Protein AF-A0A2V9VBV6-F1 (afdb_monomer)

S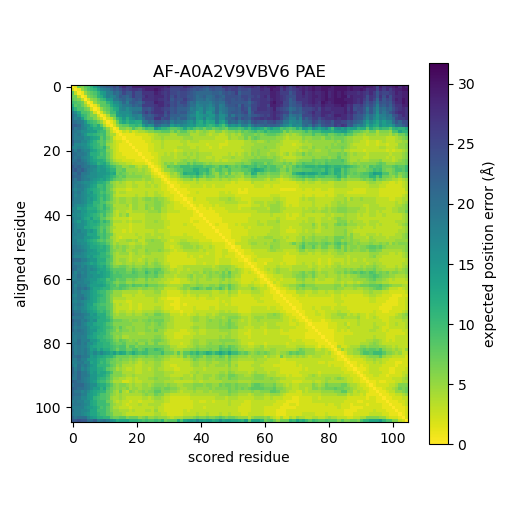econdary structure (DSSP, 8-state):
----------GGG-HHHHHHHHHHH-SS---EEESS--HHHHHHHHHHHTSPPEEHHHH---SSSEEEEEETTTHHHHHHHHTTSEEEEEEEEGGGTEEEEEEE-

Solvent-accessible surface area (backbone atoms only — not comparable to full-atom values): 6277 Å² total; per-residue (Å²): 136,86,80,81,75,74,76,78,74,59,78,88,71,58,28,60,66,56,43,54,51,50,60,72,72,46,94,60,98,56,56,41,31,37,40,92,59,58,67,68,50,51,53,35,35,20,61,74,65,73,44,82,59,37,37,42,92,79,72,35,76,73,93,62,60,27,37,36,41,26,36,59,86,42,61,70,59,50,48,69,73,55,58,92,42,41,77,42,79,75,50,72,41,74,95,75,44,28,30,36,33,36,38,40,116

pLDDT: mean 82.11, std 13.81, range [40.81, 94.0]

Structure (mmCIF, N/CA/C/O backbone):
data_AF-A0A2V9VBV6-F1
#
_entry.id   AF-A0A2V9VBV6-F1
#
loop_
_atom_site.group_PDB
_atom_site.id
_atom_site.type_symbol
_atom_site.label_atom_id
_atom_site.label_alt_id
_atom_site.label_comp_id
_atom_site.label_asym_id
_atom_site.label_entity_id
_atom_site.label_seq_id
_atom_site.pdbx_PDB_ins_code
_atom_site.Cartn_x
_atom_site.Cartn_y
_atom_site.Cartn_z
_atom_site.occupancy
_atom_site.B_iso_or_equiv
_atom_site.auth_seq_id
_atom_site.auth_comp_id
_atom_site.auth_asym_id
_atom_site.auth_atom_id
_atom_site.pdbx_PDB_model_num
ATOM 1 N N . MET A 1 1 ? 23.977 21.614 6.449 1.00 41.66 1 MET A N 1
ATOM 2 C CA . MET A 1 1 ? 23.120 21.936 5.287 1.00 41.66 1 MET A CA 1
ATOM 3 C C . MET A 1 1 ? 22.823 20.626 4.569 1.00 41.66 1 MET A C 1
ATOM 5 O O . MET A 1 1 ? 23.756 19.956 4.146 1.00 41.66 1 MET A O 1
ATOM 9 N N . ILE A 1 2 ? 21.571 20.175 4.581 1.00 43.38 2 ILE A N 1
ATOM 10 C CA . ILE A 1 2 ? 21.192 18.821 4.154 1.00 43.38 2 ILE A CA 1
ATOM 11 C C . ILE A 1 2 ? 21.127 18.795 2.622 1.00 43.38 2 ILE A C 1
ATOM 13 O O . ILE A 1 2 ? 20.272 19.450 2.032 1.00 43.38 2 ILE A O 1
ATOM 17 N N . ARG A 1 3 ? 22.029 18.048 1.970 1.00 42.25 3 ARG A N 1
ATOM 18 C CA . ARG A 1 3 ? 21.880 17.670 0.557 1.00 42.25 3 ARG A CA 1
ATOM 19 C C . ARG A 1 3 ? 20.830 16.565 0.500 1.00 42.25 3 ARG A C 1
ATOM 21 O O . ARG A 1 3 ? 21.1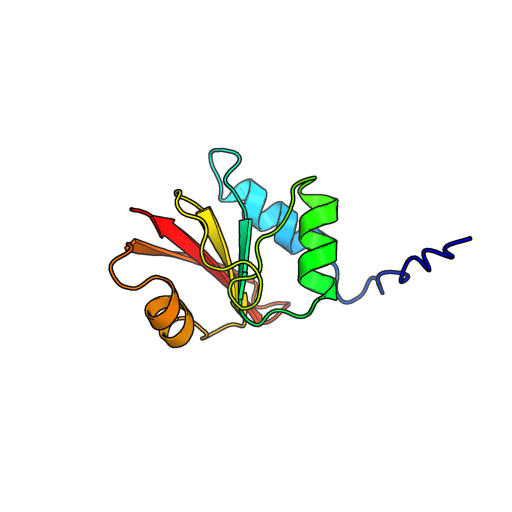52 15.400 0.707 1.00 42.25 3 ARG A O 1
ATOM 28 N N . ILE A 1 4 ? 19.576 16.934 0.249 1.00 49.16 4 ILE A N 1
ATOM 29 C CA . ILE A 1 4 ? 18.556 15.980 -0.191 1.00 49.16 4 ILE A CA 1
ATOM 30 C C . ILE A 1 4 ? 18.974 15.563 -1.604 1.00 49.16 4 ILE A C 1
ATOM 32 O O . ILE A 1 4 ? 18.670 16.237 -2.584 1.00 49.16 4 ILE A O 1
ATOM 36 N N . GLY A 1 5 ? 19.786 14.510 -1.701 1.00 40.81 5 GLY A N 1
ATOM 37 C CA . GLY A 1 5 ? 20.043 13.840 -2.965 1.00 40.81 5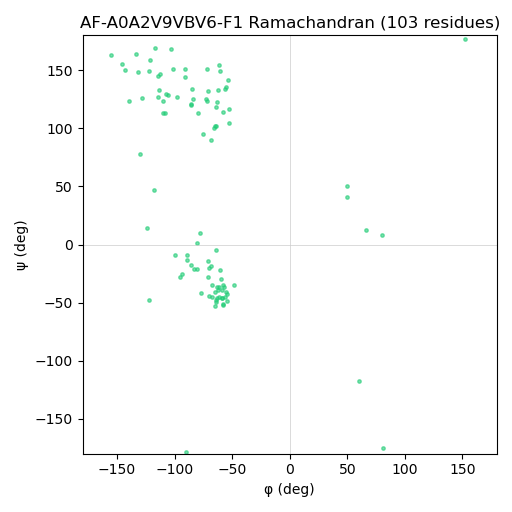 GLY A CA 1
ATOM 38 C C . GLY A 1 5 ? 18.734 13.213 -3.407 1.00 40.81 5 GLY A C 1
ATOM 39 O O . GLY A 1 5 ? 18.340 12.191 -2.860 1.00 40.81 5 GLY A O 1
ATOM 40 N N . SER A 1 6 ? 18.031 13.859 -4.333 1.00 49.75 6 SER A N 1
ATOM 41 C CA . SER A 1 6 ? 16.920 13.244 -5.047 1.00 49.75 6 SER A CA 1
ATOM 42 C C . SER A 1 6 ? 17.467 11.995 -5.740 1.00 49.75 6 SER A C 1
ATOM 44 O O . SER A 1 6 ? 18.314 12.145 -6.625 1.00 49.75 6 SER A O 1
ATOM 46 N N . PRO A 1 7 ? 17.056 10.772 -5.361 1.00 54.22 7 PRO A N 1
ATOM 47 C CA . PRO A 1 7 ? 17.342 9.638 -6.211 1.00 54.22 7 PRO A CA 1
ATOM 48 C C . PRO A 1 7 ? 16.574 9.893 -7.506 1.00 54.22 7 PRO A C 1
ATOM 50 O O . PRO A 1 7 ? 15.355 10.072 -7.501 1.00 54.22 7 PRO A O 1
ATOM 53 N N . VAL A 1 8 ? 17.318 10.012 -8.603 1.00 47.84 8 VAL A N 1
ATOM 54 C CA . VAL A 1 8 ? 16.779 9.890 -9.954 1.00 47.84 8 VAL A CA 1
ATOM 55 C C . VAL A 1 8 ? 16.032 8.563 -9.960 1.00 47.84 8 VAL A C 1
ATOM 57 O O . VAL A 1 8 ? 16.651 7.508 -9.889 1.00 47.84 8 VAL A O 1
ATOM 60 N N . ILE A 1 9 ? 14.701 8.633 -9.915 1.00 52.06 9 ILE A N 1
ATOM 61 C CA . ILE A 1 9 ? 13.833 7.465 -10.020 1.00 52.06 9 ILE A CA 1
ATOM 62 C C . ILE A 1 9 ? 14.067 6.931 -11.425 1.00 52.06 9 ILE A C 1
ATOM 64 O O . ILE A 1 9 ? 13.615 7.518 -12.412 1.00 52.06 9 ILE A O 1
ATOM 68 N N . ASP A 1 10 ? 14.863 5.871 -11.486 1.00 45.91 10 ASP A N 1
ATOM 69 C CA . ASP A 1 10 ? 15.154 5.121 -12.689 1.00 45.91 10 ASP A CA 1
ATOM 70 C C . ASP A 1 10 ? 13.811 4.733 -13.320 1.00 45.91 10 ASP A C 1
ATOM 72 O O . ASP A 1 10 ? 12.959 4.086 -12.701 1.00 45.91 10 ASP A O 1
ATOM 76 N N . GLN A 1 11 ? 13.560 5.242 -14.526 1.00 46.44 11 GLN A N 1
ATOM 77 C CA . GLN A 1 11 ? 12.238 5.251 -15.165 1.00 46.44 11 GLN A CA 1
ATOM 78 C C . GLN A 1 11 ? 11.701 3.837 -15.461 1.00 46.44 11 GLN A C 1
ATOM 80 O O . GLN A 1 11 ? 10.538 3.681 -15.840 1.00 46.44 11 GLN A O 1
ATOM 85 N N . THR A 1 12 ? 12.511 2.811 -15.211 1.00 50.53 12 THR A N 1
ATOM 86 C CA . THR A 1 12 ? 12.229 1.392 -15.412 1.00 50.53 12 THR A CA 1
ATOM 87 C C . THR A 1 12 ? 11.394 0.763 -14.276 1.00 50.53 12 THR A C 1
ATOM 89 O O . THR A 1 12 ? 10.686 -0.211 -14.517 1.00 50.53 12 THR A O 1
ATOM 92 N N . LEU A 1 13 ? 11.368 1.357 -13.070 1.00 54.88 13 LEU A N 1
ATOM 93 C CA . LEU A 1 13 ? 10.555 0.925 -11.907 1.00 54.88 13 LEU A CA 1
ATOM 94 C C . LEU A 1 13 ? 9.537 2.002 -11.488 1.00 54.88 13 LEU A C 1
ATOM 96 O O . LEU A 1 13 ? 9.404 2.386 -10.326 1.00 54.88 13 LEU A O 1
ATOM 100 N N . SER A 1 14 ? 8.821 2.560 -12.461 1.00 67.75 14 SER A N 1
ATOM 101 C CA . SER A 1 14 ? 7.905 3.675 -12.216 1.00 67.75 14 SER A CA 1
ATOM 102 C C . SER A 1 14 ? 6.746 3.294 -11.273 1.00 67.75 14 SER A C 1
ATOM 104 O O . SER A 1 14 ? 5.916 2.441 -11.589 1.00 67.75 14 SER A O 1
ATOM 106 N N . ALA A 1 15 ? 6.603 4.022 -10.160 1.00 77.38 15 ALA A N 1
ATOM 107 C CA . ALA A 1 15 ? 5.434 3.969 -9.266 1.00 77.38 15 ALA A CA 1
ATOM 108 C C . ALA A 1 15 ? 4.170 4.605 -9.867 1.00 77.38 15 ALA A C 1
ATOM 110 O O . ALA A 1 15 ? 3.057 4.400 -9.386 1.00 77.38 15 ALA A O 1
ATOM 111 N N . ARG A 1 16 ? 4.329 5.374 -10.946 1.00 81.38 16 ARG A N 1
ATOM 112 C CA . ARG A 1 16 ? 3.253 6.094 -11.632 1.00 81.38 16 ARG A CA 1
ATOM 113 C C . ARG A 1 16 ? 2.117 5.191 -12.141 1.00 81.38 16 ARG A C 1
ATOM 115 O O . ARG A 1 16 ? 0.964 5.503 -11.841 1.00 81.38 16 ARG A O 1
ATOM 122 N N . PRO A 1 17 ? 2.369 4.108 -12.910 1.00 83.81 17 PRO A N 1
ATOM 123 C CA . PRO A 1 17 ? 1.307 3.197 -13.340 1.00 83.81 17 PRO A CA 1
ATOM 124 C C . PRO A 1 17 ? 0.598 2.521 -12.160 1.00 83.81 17 PRO A C 1
ATOM 126 O O . PRO A 1 17 ? -0.623 2.389 -12.195 1.00 83.81 17 PRO A O 1
ATOM 129 N N . VAL A 1 18 ? 1.334 2.181 -11.097 1.00 84.94 18 VAL A N 1
ATOM 130 C CA . VAL A 1 18 ? 0.787 1.599 -9.861 1.00 84.94 18 VAL A CA 1
ATOM 131 C C . VAL A 1 18 ? -0.154 2.593 -9.175 1.00 84.94 18 VAL A C 1
ATOM 133 O O . VAL A 1 18 ? -1.304 2.266 -8.889 1.00 84.94 18 VAL A O 1
ATOM 136 N N . ALA A 1 19 ? 0.288 3.842 -9.001 1.00 85.38 19 ALA A N 1
ATOM 137 C CA . ALA A 1 19 ? -0.520 4.911 -8.424 1.00 85.38 19 ALA A CA 1
ATOM 138 C C . ALA A 1 19 ? -1.801 5.158 -9.233 1.00 85.38 19 ALA A C 1
ATOM 140 O O . ALA A 1 19 ? -2.879 5.198 -8.653 1.00 85.38 19 ALA A O 1
ATOM 141 N N . ARG A 1 20 ? -1.710 5.239 -10.571 1.00 85.75 20 ARG A N 1
ATOM 142 C CA . ARG A 1 20 ? -2.886 5.396 -11.447 1.00 85.75 20 ARG A CA 1
ATOM 143 C C . ARG A 1 20 ? -3.856 4.223 -11.349 1.00 85.75 20 ARG A C 1
ATOM 145 O O . ARG A 1 20 ? -5.067 4.438 -11.392 1.00 85.75 20 ARG A O 1
ATOM 152 N N . ARG A 1 21 ? -3.343 2.994 -11.253 1.00 85.69 21 ARG A N 1
ATOM 153 C CA . ARG A 1 21 ? -4.167 1.789 -11.119 1.00 85.69 21 ARG A CA 1
ATOM 154 C C . ARG A 1 21 ? -4.937 1.813 -9.804 1.00 85.69 21 ARG A C 1
ATOM 156 O O . ARG A 1 21 ? -6.153 1.667 -9.835 1.00 85.69 21 ARG A O 1
ATOM 163 N N . LEU A 1 22 ? -4.253 2.116 -8.702 1.00 84.50 22 LEU A N 1
ATOM 164 C CA . LEU A 1 22 ? -4.875 2.307 -7.393 1.00 84.50 22 LEU A CA 1
ATOM 165 C C . LEU A 1 22 ? -5.927 3.433 -7.428 1.00 84.50 22 LEU A C 1
ATOM 167 O O . LEU A 1 22 ? -7.051 3.203 -6.999 1.00 84.50 22 LEU A O 1
ATOM 171 N N . SER A 1 23 ? -5.623 4.593 -8.033 1.00 83.88 23 SER A N 1
ATOM 172 C CA . SER A 1 23 ? -6.582 5.707 -8.187 1.00 83.88 23 SER A CA 1
ATOM 173 C C . SER A 1 23 ? -7.833 5.335 -8.974 1.00 83.88 23 SER A C 1
ATOM 175 O O . SER A 1 23 ? -8.877 5.939 -8.781 1.00 83.88 23 SER A O 1
ATOM 177 N N . SER A 1 24 ? -7.717 4.383 -9.899 1.00 82.94 24 SER A N 1
ATOM 178 C CA . SER A 1 24 ? -8.845 3.928 -10.716 1.00 82.94 24 SER A CA 1
ATOM 179 C C . SER A 1 24 ? -9.702 2.887 -9.987 1.00 82.94 24 SER A C 1
ATOM 181 O O . SER A 1 24 ? -10.841 2.656 -10.377 1.00 82.94 24 SER A O 1
ATOM 183 N N . MET A 1 25 ? -9.142 2.226 -8.968 1.00 78.31 25 MET A N 1
ATOM 184 C CA . MET A 1 25 ? -9.805 1.197 -8.158 1.00 78.31 25 MET A CA 1
ATOM 185 C C . MET A 1 25 ? -10.441 1.775 -6.890 1.00 78.31 25 MET A C 1
ATOM 187 O O . MET A 1 25 ? -11.386 1.198 -6.356 1.00 78.31 25 MET A O 1
ATOM 191 N N . GLU A 1 26 ? -9.933 2.900 -6.390 1.00 75.50 26 GLU A N 1
ATOM 192 C CA . GLU A 1 26 ? -10.504 3.580 -5.234 1.00 75.50 26 GLU A CA 1
ATOM 193 C C . GLU A 1 26 ? -11.647 4.517 -5.646 1.00 75.50 26 GLU A C 1
ATOM 195 O O . GLU A 1 26 ? -11.529 5.311 -6.574 1.00 75.50 26 GLU A O 1
ATOM 200 N N . MET A 1 27 ? -12.769 4.458 -4.928 1.00 70.56 27 MET A N 1
ATOM 201 C CA . MET A 1 27 ? -13.875 5.408 -5.124 1.00 70.56 27 MET A CA 1
ATOM 202 C C . MET A 1 27 ? -13.691 6.693 -4.305 1.00 70.56 27 MET A C 1
ATOM 204 O O . MET A 1 27 ? -14.366 7.691 -4.545 1.00 70.56 27 MET A O 1
ATOM 208 N N . LYS A 1 28 ? -12.815 6.655 -3.294 1.00 77.75 28 LYS A N 1
ATOM 209 C CA . LYS A 1 28 ? -12.522 7.756 -2.372 1.00 77.75 28 LYS A CA 1
ATOM 210 C C . LYS A 1 28 ? -11.030 7.752 -2.032 1.00 77.75 28 LYS A C 1
ATOM 212 O O . LYS A 1 28 ? -10.455 6.663 -1.979 1.00 77.75 28 LYS A O 1
ATOM 217 N N . PRO A 1 29 ? -10.434 8.924 -1.745 1.00 77.50 29 PRO A N 1
ATOM 218 C CA . PRO A 1 29 ? -9.060 9.006 -1.267 1.00 77.50 29 PRO A CA 1
ATOM 219 C C . PRO A 1 29 ? -8.961 8.314 0.095 1.00 77.50 29 PRO A C 1
ATOM 221 O O . PRO A 1 29 ? -9.402 8.847 1.114 1.00 77.50 29 PRO A O 1
ATOM 224 N N . LEU A 1 30 ? -8.430 7.094 0.089 1.00 85.44 30 LEU A N 1
ATOM 225 C CA . LEU A 1 30 ? -8.153 6.316 1.290 1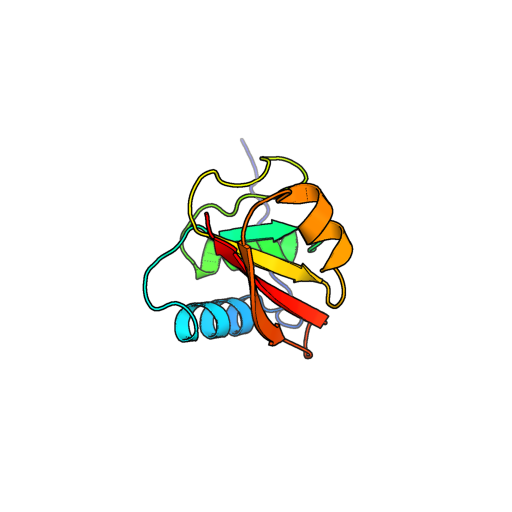.00 85.44 30 LEU A CA 1
ATOM 226 C C . LEU A 1 30 ? -6.658 6.391 1.624 1.00 85.44 30 LEU A C 1
ATOM 228 O O . LEU A 1 30 ? -5.829 6.479 0.707 1.00 85.44 30 LEU A O 1
ATOM 232 N N . PRO A 1 31 ? -6.299 6.288 2.917 1.00 89.50 31 PRO A N 1
ATOM 233 C CA . PRO A 1 31 ? -4.915 6.096 3.315 1.00 89.50 31 PRO A CA 1
ATOM 234 C C . PRO A 1 31 ? -4.323 4.891 2.584 1.00 89.50 31 PRO A C 1
ATOM 236 O O . PRO A 1 31 ? -4.997 3.874 2.389 1.00 89.50 31 PRO A O 1
ATOM 239 N N . LEU A 1 32 ? -3.061 5.001 2.182 1.00 90.75 32 LEU A N 1
ATOM 240 C CA . LEU A 1 32 ? -2.338 3.929 1.513 1.00 90.75 32 LEU A CA 1
ATOM 241 C C . LEU A 1 32 ? -1.209 3.445 2.419 1.00 90.75 32 LEU A C 1
ATOM 243 O O . LEU A 1 32 ? -0.447 4.233 2.981 1.00 90.75 32 LEU A O 1
ATOM 247 N N . ALA A 1 33 ? -1.115 2.133 2.552 1.00 93.06 33 ALA A N 1
ATOM 248 C CA . ALA A 1 33 ? -0.089 1.454 3.305 1.00 93.06 33 ALA A CA 1
ATOM 249 C C . ALA A 1 33 ? 0.692 0.492 2.413 1.00 93.06 33 ALA A C 1
ATOM 251 O O . ALA A 1 33 ? 0.219 0.058 1.360 1.00 93.06 33 ALA A O 1
ATOM 252 N N . VAL A 1 34 ? 1.898 0.153 2.852 1.00 93.38 34 VAL A N 1
ATOM 253 C CA . VAL A 1 34 ? 2.770 -0.795 2.166 1.00 93.38 34 VAL A CA 1
ATOM 254 C C . VAL A 1 34 ? 3.334 -1.832 3.127 1.00 93.38 34 VAL A C 1
ATOM 256 O O . VAL A 1 34 ? 3.589 -1.546 4.300 1.00 93.38 34 VAL A O 1
ATOM 259 N N . LEU A 1 35 ? 3.568 -3.034 2.608 1.00 93.12 35 LEU A N 1
ATOM 260 C CA . LEU A 1 35 ? 4.192 -4.134 3.338 1.00 93.12 35 LEU A CA 1
ATOM 261 C C . LEU A 1 35 ? 5.162 -4.866 2.413 1.00 93.12 35 LEU A C 1
ATOM 263 O O . LEU A 1 35 ? 4.751 -5.323 1.352 1.00 93.12 35 LEU A O 1
ATOM 267 N N . GLY A 1 36 ? 6.436 -4.984 2.798 1.00 88.56 36 GLY A N 1
ATOM 268 C CA . GLY A 1 36 ? 7.411 -5.785 2.047 1.00 88.56 36 GLY A CA 1
ATOM 269 C C . GLY A 1 36 ? 7.762 -5.253 0.651 1.00 88.56 36 GLY A C 1
ATOM 270 O O . GLY A 1 36 ? 8.368 -5.971 -0.137 1.00 88.56 36 GLY A O 1
ATOM 271 N N . VAL A 1 37 ? 7.388 -4.010 0.323 1.00 88.25 37 VAL A N 1
ATOM 272 C CA . VAL A 1 37 ? 7.771 -3.350 -0.938 1.00 88.25 37 VAL A CA 1
ATOM 273 C C . VAL A 1 37 ? 9.077 -2.559 -0.763 1.00 88.25 37 VAL A C 1
ATOM 275 O O . VAL A 1 37 ? 9.349 -2.048 0.340 1.00 88.25 37 VAL A O 1
ATOM 278 N N . PRO A 1 38 ? 9.882 -2.395 -1.832 1.00 87.25 38 PRO A N 1
ATOM 279 C CA . PRO A 1 38 ? 11.094 -1.583 -1.778 1.00 87.25 38 PRO A CA 1
ATOM 280 C C . PRO A 1 38 ? 10.773 -0.127 -1.423 1.00 87.25 38 PRO A C 1
ATOM 282 O O . PRO A 1 38 ? 9.709 0.399 -1.756 1.00 87.25 38 PRO A O 1
ATOM 285 N N . ARG A 1 39 ? 11.710 0.549 -0.746 1.00 83.38 39 ARG A N 1
ATOM 286 C CA . ARG A 1 39 ? 11.543 1.957 -0.343 1.00 83.38 39 ARG A CA 1
ATOM 287 C C . ARG A 1 39 ? 11.284 2.877 -1.533 1.00 83.38 39 ARG A C 1
ATOM 289 O O . ARG A 1 39 ? 10.500 3.806 -1.420 1.00 83.38 39 ARG A O 1
ATOM 296 N N . GLU A 1 40 ? 11.888 2.592 -2.681 1.00 83.44 40 GLU A N 1
ATOM 297 C CA . GLU A 1 40 ? 11.664 3.343 -3.921 1.00 83.44 40 GLU A CA 1
ATOM 298 C C . GLU A 1 40 ? 10.190 3.321 -4.351 1.00 83.44 40 GLU A C 1
ATOM 300 O O . GLU A 1 40 ? 9.646 4.353 -4.743 1.00 83.44 40 GLU A O 1
ATOM 305 N N . MET A 1 41 ? 9.514 2.176 -4.194 1.00 85.38 41 MET A N 1
ATOM 306 C CA . MET A 1 41 ? 8.083 2.053 -4.474 1.00 85.38 41 MET A CA 1
ATOM 307 C C . MET A 1 41 ? 7.249 2.859 -3.480 1.00 85.38 41 MET A C 1
ATOM 309 O O . MET A 1 41 ? 6.344 3.580 -3.890 1.00 85.38 41 MET A O 1
ATOM 313 N N . GLU A 1 42 ? 7.564 2.775 -2.188 1.00 87.00 42 GLU A N 1
ATOM 314 C CA . GLU A 1 42 ? 6.892 3.561 -1.149 1.00 87.00 42 GLU A CA 1
ATOM 315 C C . GLU A 1 42 ? 7.009 5.067 -1.410 1.00 87.00 42 GLU A C 1
ATOM 317 O O . GLU A 1 42 ? 5.995 5.763 -1.444 1.00 87.00 42 GLU A O 1
ATOM 322 N N . PHE A 1 43 ? 8.225 5.565 -1.652 1.00 84.81 43 PHE A N 1
ATOM 323 C CA . PHE A 1 43 ? 8.463 6.979 -1.933 1.00 84.81 43 PHE A CA 1
ATOM 324 C C . PHE A 1 43 ? 7.801 7.421 -3.237 1.00 84.81 43 PHE A C 1
ATOM 326 O O . PHE A 1 43 ? 7.197 8.492 -3.286 1.00 84.81 43 PHE A O 1
ATOM 333 N N . GLY A 1 44 ? 7.860 6.591 -4.280 1.00 86.12 44 GLY A N 1
ATOM 334 C CA . GLY A 1 44 ? 7.180 6.866 -5.538 1.00 86.12 44 GLY A CA 1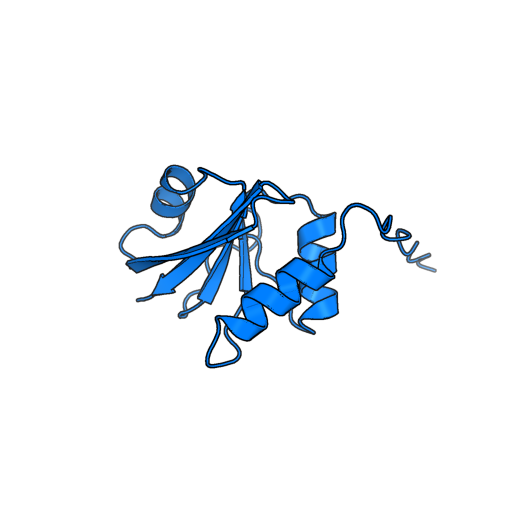
ATOM 335 C C . GLY A 1 44 ? 5.664 6.959 -5.357 1.00 86.12 44 GLY A C 1
ATOM 336 O O . GLY A 1 44 ? 5.042 7.899 -5.849 1.00 86.12 44 GLY A O 1
ATOM 337 N N . LEU A 1 45 ? 5.059 6.033 -4.608 1.00 86.94 45 LEU A N 1
ATOM 338 C CA . LEU A 1 45 ? 3.632 6.079 -4.286 1.00 86.94 45 LEU A CA 1
ATOM 339 C C . LEU A 1 45 ? 3.291 7.323 -3.461 1.00 86.94 45 LEU A C 1
ATOM 341 O O . LEU A 1 45 ? 2.350 8.024 -3.820 1.00 86.94 45 LEU A O 1
ATOM 345 N N . ALA A 1 46 ? 4.070 7.646 -2.427 1.00 87.31 46 ALA A N 1
ATOM 346 C CA . ALA A 1 46 ? 3.863 8.846 -1.616 1.00 87.31 46 ALA A CA 1
ATOM 347 C C . ALA A 1 46 ? 3.858 10.121 -2.472 1.00 87.31 46 ALA A C 1
ATOM 349 O O . ALA A 1 46 ? 2.961 10.958 -2.356 1.00 87.31 46 ALA A O 1
ATOM 350 N N . PHE A 1 47 ? 4.821 10.219 -3.393 1.00 85.00 47 PHE A N 1
ATOM 351 C CA . PHE A 1 47 ? 4.961 11.339 -4.316 1.00 85.00 47 PHE A CA 1
ATOM 352 C C . PHE A 1 47 ? 3.782 11.444 -5.293 1.00 85.00 47 PHE A C 1
ATOM 354 O O . PHE A 1 47 ? 3.147 12.491 -5.382 1.00 85.00 47 PHE A O 1
ATOM 361 N N . TYR A 1 48 ? 3.436 10.363 -6.004 1.00 84.25 48 TYR A N 1
ATOM 362 C CA . TYR A 1 48 ? 2.357 10.401 -7.002 1.00 84.25 48 TYR A CA 1
ATOM 363 C C . TYR A 1 48 ? 0.962 10.519 -6.391 1.00 84.25 48 TYR A C 1
ATOM 365 O O . TYR A 1 48 ? 0.050 11.026 -7.043 1.00 84.25 48 TYR A O 1
ATOM 373 N N . ARG A 1 49 ? 0.774 10.029 -5.164 1.00 83.06 49 ARG A N 1
ATOM 374 C CA . ARG A 1 49 ? -0.509 10.091 -4.457 1.00 83.06 49 ARG A CA 1
ATOM 375 C C . ARG A 1 49 ? -0.659 11.371 -3.639 1.00 83.06 49 ARG A C 1
ATOM 377 O O . ARG A 1 49 ? -1.750 11.613 -3.136 1.00 83.06 49 ARG A O 1
ATOM 384 N N . ASN A 1 50 ? 0.413 12.156 -3.508 1.00 85.06 50 ASN A N 1
ATOM 385 C CA . ASN A 1 50 ? 0.476 13.351 -2.675 1.00 85.06 50 ASN A CA 1
ATOM 386 C C . ASN A 1 50 ? -0.030 13.094 -1.238 1.00 85.06 50 ASN A C 1
ATOM 388 O O . ASN A 1 50 ? -0.770 13.895 -0.672 1.00 85.06 50 ASN A O 1
ATOM 392 N N . GLN A 1 51 ? 0.330 11.939 -0.670 1.00 84.62 51 GLN A N 1
ATOM 393 C CA . GLN A 1 51 ? -0.032 11.546 0.694 1.00 84.62 51 GLN A CA 1
ATOM 394 C C . GLN A 1 51 ? 1.086 10.735 1.343 1.00 84.62 51 GLN A C 1
ATOM 396 O O . GLN A 1 51 ? 1.868 10.069 0.664 1.00 84.62 51 GLN A O 1
ATOM 401 N N . THR A 1 52 ? 1.133 10.748 2.671 1.00 85.75 52 THR A N 1
ATOM 402 C CA . THR A 1 52 ? 2.059 9.909 3.433 1.00 85.75 52 THR A CA 1
ATOM 403 C C . THR A 1 52 ? 1.635 8.446 3.348 1.00 85.75 52 THR A C 1
ATOM 405 O O . THR A 1 52 ? 0.470 8.119 3.568 1.00 85.75 52 THR A O 1
ATOM 408 N N . ILE A 1 53 ? 2.590 7.566 3.059 1.00 89.31 53 ILE A N 1
ATOM 409 C CA . ILE A 1 53 ? 2.369 6.121 2.987 1.00 89.31 53 ILE A CA 1
ATOM 410 C C . ILE A 1 53 ? 2.802 5.480 4.299 1.00 89.31 53 ILE A C 1
ATOM 412 O O . ILE A 1 53 ? 3.927 5.684 4.750 1.00 89.31 53 ILE A O 1
ATOM 416 N N . SER A 1 54 ? 1.921 4.696 4.917 1.00 90.44 54 SER A N 1
ATOM 417 C CA . SER A 1 54 ? 2.256 3.965 6.142 1.00 90.44 54 SER A CA 1
ATOM 418 C C . SER A 1 54 ? 2.914 2.629 5.811 1.00 90.44 54 SER A C 1
ATOM 420 O O . SER A 1 54 ? 2.301 1.768 5.185 1.00 90.44 54 SER A O 1
ATOM 422 N N . ARG A 1 55 ? 4.145 2.404 6.268 1.00 91.31 55 ARG A N 1
ATOM 423 C CA . ARG A 1 55 ? 4.775 1.081 6.181 1.00 91.31 55 ARG A CA 1
ATOM 424 C C . ARG A 1 55 ? 4.373 0.240 7.385 1.00 91.31 55 ARG A C 1
ATOM 426 O O . ARG A 1 55 ? 4.708 0.605 8.507 1.00 91.31 55 ARG A O 1
ATOM 433 N N . TYR A 1 56 ? 3.744 -0.910 7.164 1.00 91.00 56 TYR A N 1
ATOM 434 C CA . TYR A 1 56 ? 3.322 -1.809 8.248 1.00 91.00 56 TYR A CA 1
ATOM 435 C C . TYR A 1 56 ? 4.469 -2.210 9.178 1.00 91.00 56 TYR A C 1
ATOM 437 O O . TYR A 1 56 ? 4.311 -2.222 10.393 1.00 91.00 56 TYR A O 1
ATOM 445 N N . GLU A 1 57 ? 5.638 -2.481 8.605 1.00 87.75 57 GLU A N 1
ATOM 446 C CA . GLU A 1 57 ? 6.832 -2.921 9.335 1.00 87.75 57 GLU A CA 1
ATOM 447 C C . GLU A 1 57 ? 7.433 -1.829 10.235 1.00 87.75 57 GLU A C 1
ATOM 449 O O . GLU A 1 57 ? 8.213 -2.142 11.127 1.00 87.75 57 GLU A O 1
ATOM 454 N N . MET A 1 58 ? 7.103 -0.553 9.999 1.00 85.81 58 MET A N 1
ATOM 455 C CA . MET A 1 58 ? 7.747 0.586 10.666 1.00 85.81 58 MET A CA 1
ATOM 456 C C . MET A 1 58 ? 6.754 1.477 11.418 1.00 85.81 58 MET A C 1
ATOM 458 O O . MET A 1 58 ? 6.981 1.818 12.573 1.00 85.81 58 MET A O 1
ATOM 462 N N . SER A 1 59 ? 5.651 1.852 10.774 1.00 84.50 59 SER A N 1
ATOM 463 C CA . SER A 1 59 ? 4.596 2.713 11.325 1.00 84.50 59 SER A CA 1
ATOM 464 C C . SER A 1 59 ? 3.382 1.930 11.831 1.00 84.50 59 SER A C 1
ATOM 466 O O . SER A 1 59 ? 2.504 2.514 12.462 1.00 84.50 59 SER A O 1
ATOM 468 N N . GLY A 1 60 ? 3.315 0.624 11.555 1.00 85.75 60 GLY A N 1
ATOM 469 C CA . GLY A 1 60 ? 2.176 -0.221 11.901 1.00 85.75 60 GLY A CA 1
ATOM 470 C C . GLY A 1 60 ? 1.001 -0.114 10.924 1.00 85.75 60 GLY A C 1
ATOM 471 O O . GLY A 1 60 ? 1.072 0.527 9.872 1.00 85.75 60 GLY A O 1
ATOM 472 N N . VAL A 1 61 ? -0.089 -0.798 11.276 1.00 88.44 61 VAL A N 1
ATOM 473 C CA . VAL A 1 61 ? -1.319 -0.879 10.476 1.00 88.44 61 VAL A CA 1
ATOM 474 C C . VAL A 1 61 ? -2.211 0.339 10.761 1.00 88.44 61 VAL A C 1
ATOM 476 O O . VAL A 1 61 ? -2.573 0.555 11.922 1.00 88.44 61 VAL A O 1
ATOM 479 N N . PRO A 1 62 ? -2.626 1.122 9.745 1.00 88.56 62 PRO A N 1
ATOM 480 C CA . PRO A 1 62 ? -3.565 2.226 9.928 1.00 88.56 62 PRO A CA 1
ATOM 481 C C . PRO A 1 62 ? -4.872 1.774 10.585 1.00 88.56 62 PRO A C 1
ATOM 483 O O . PRO A 1 62 ? -5.464 0.774 10.185 1.00 88.56 62 PRO A O 1
ATOM 486 N N . GLN A 1 63 ? -5.377 2.533 11.562 1.00 84.81 63 GLN A N 1
ATOM 487 C CA . GLN A 1 63 ? -6.593 2.159 12.296 1.00 84.81 63 GLN A CA 1
ATOM 488 C C . GLN A 1 63 ? -7.888 2.245 11.461 1.00 84.81 63 GLN A C 1
ATOM 490 O O . GLN A 1 63 ? -8.875 1.604 11.820 1.00 84.81 63 GLN A O 1
ATOM 495 N N . GLY A 1 64 ? -7.904 2.996 10.360 1.00 87.12 64 GLY A N 1
ATOM 496 C CA . GLY A 1 64 ? -9.064 3.117 9.469 1.00 87.12 64 GLY A CA 1
ATOM 497 C C . GLY A 1 64 ? -9.093 2.087 8.339 1.00 87.12 64 GLY A C 1
ATOM 498 O O . GLY A 1 64 ? -8.192 1.252 8.216 1.00 87.12 64 GLY A O 1
ATOM 499 N N . GLU A 1 65 ? -10.124 2.188 7.498 1.00 91.06 65 GLU A N 1
ATOM 500 C CA . GLU A 1 65 ? -10.149 1.547 6.181 1.00 91.06 65 GLU A CA 1
ATOM 501 C C . GLU A 1 65 ? -9.015 2.117 5.330 1.00 91.06 65 GLU A C 1
ATOM 503 O O . GLU A 1 65 ? -8.812 3.333 5.291 1.00 91.06 65 GLU A O 1
ATOM 508 N N . HIS A 1 66 ? -8.249 1.254 4.676 1.00 91.94 66 HIS A N 1
ATOM 509 C CA . HIS A 1 66 ? -7.101 1.694 3.895 1.00 91.94 66 HIS A CA 1
ATOM 510 C C . HIS A 1 66 ? -6.751 0.696 2.800 1.00 91.94 66 HIS A C 1
ATOM 512 O O . HIS A 1 66 ? -7.165 -0.465 2.807 1.00 91.94 66 HIS A O 1
ATOM 518 N N . LEU A 1 67 ? -5.969 1.177 1.846 1.00 91.94 67 LEU A N 1
ATOM 519 C CA . LEU A 1 67 ? -5.398 0.369 0.786 1.00 91.94 67 LEU A CA 1
ATOM 520 C C . LEU A 1 67 ? -4.034 -0.147 1.228 1.00 91.94 67 LEU A C 1
ATOM 522 O O . LEU A 1 67 ? -3.287 0.559 1.900 1.00 91.94 67 LEU A O 1
ATOM 526 N N . LEU A 1 68 ? -3.700 -1.364 0.832 1.00 92.88 68 LEU A N 1
ATOM 527 C CA . LEU A 1 68 ? -2.436 -2.010 1.134 1.00 92.88 68 LEU A CA 1
ATOM 528 C C . LEU A 1 68 ? -1.808 -2.528 -0.157 1.00 92.88 68 LEU A C 1
ATOM 530 O O . LEU A 1 68 ? -2.434 -3.284 -0.896 1.00 92.88 68 LEU A O 1
ATOM 534 N N . VAL A 1 69 ? -0.563 -2.129 -0.407 1.00 92.69 69 VAL A N 1
ATOM 535 C CA . VAL A 1 69 ? 0.256 -2.647 -1.508 1.00 92.69 69 VAL A CA 1
ATOM 536 C C . VAL A 1 69 ? 1.302 -3.588 -0.944 1.00 92.69 69 VAL A C 1
ATOM 538 O O . VAL A 1 69 ? 2.049 -3.222 -0.031 1.00 92.69 69 VAL A O 1
ATOM 541 N N . THR A 1 70 ? 1.380 -4.785 -1.505 1.00 94.00 70 THR A N 1
ATOM 542 C CA . THR A 1 70 ? 2.362 -5.793 -1.104 1.00 94.00 70 THR A CA 1
ATOM 543 C C . THR A 1 70 ? 3.025 -6.407 -2.326 1.00 94.00 70 THR A C 1
ATOM 545 O O . THR A 1 70 ? 2.487 -6.286 -3.426 1.00 94.00 70 THR A O 1
ATOM 548 N N . PRO A 1 71 ? 4.163 -7.101 -2.179 1.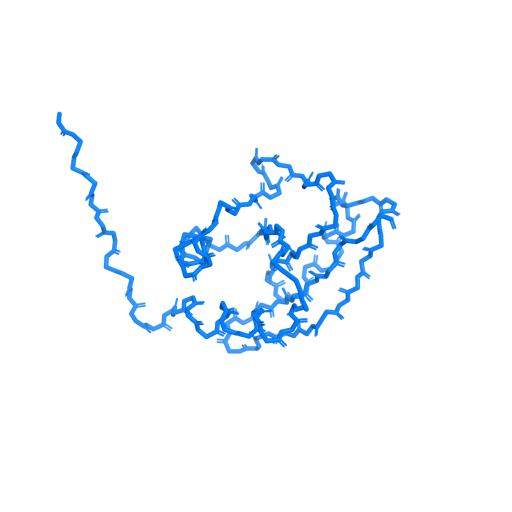00 92.56 71 PRO A N 1
ATOM 549 C CA . PRO A 1 71 ? 4.604 -8.021 -3.214 1.00 92.56 71 PRO A CA 1
ATOM 550 C C . PRO A 1 71 ? 3.567 -9.134 -3.418 1.00 92.56 71 PRO A C 1
ATOM 552 O O . PRO A 1 71 ? 2.788 -9.459 -2.511 1.00 92.56 71 PRO A O 1
ATOM 555 N N . ALA A 1 72 ? 3.564 -9.696 -4.622 1.00 89.88 72 ALA A N 1
ATOM 556 C CA . ALA A 1 72 ? 2.672 -10.770 -5.018 1.00 89.88 72 ALA A CA 1
ATOM 557 C C . ALA A 1 72 ? 2.814 -11.971 -4.072 1.00 89.88 72 ALA A C 1
ATOM 559 O O . ALA A 1 72 ? 3.925 -12.378 -3.726 1.00 89.88 72 ALA A O 1
ATOM 560 N N . GLY A 1 73 ? 1.686 -12.525 -3.628 1.00 88.88 73 GLY A N 1
ATOM 561 C CA . GLY A 1 73 ? 1.670 -13.688 -2.734 1.00 88.88 73 GLY A CA 1
ATOM 562 C C . GLY A 1 73 ? 1.915 -13.376 -1.252 1.00 88.88 73 GLY A C 1
ATOM 563 O O . GLY A 1 73 ? 2.009 -14.294 -0.443 1.00 88.88 73 GLY A O 1
ATOM 564 N N . ALA A 1 74 ? 1.956 -12.104 -0.842 1.00 89.12 74 ALA A N 1
ATOM 565 C CA . ALA A 1 74 ? 2.138 -11.729 0.566 1.00 89.12 74 ALA A CA 1
ATOM 566 C C . ALA A 1 74 ? 0.866 -11.855 1.433 1.00 89.12 74 ALA A C 1
ATOM 568 O O . ALA A 1 74 ? 0.860 -11.401 2.579 1.00 89.12 74 ALA A O 1
ATOM 569 N N . ARG A 1 75 ? -0.214 -12.461 0.924 1.00 87.31 75 ARG A N 1
ATOM 570 C CA . ARG A 1 75 ? -1.529 -12.530 1.588 1.00 87.31 75 ARG A CA 1
ATOM 571 C C . ARG A 1 75 ? -1.468 -13.116 3.003 1.00 87.31 75 ARG A C 1
ATOM 573 O O . ARG A 1 75 ? -2.087 -12.564 3.911 1.00 87.31 75 ARG A O 1
ATOM 580 N N . ASP A 1 76 ? -0.704 -14.185 3.210 1.00 89.19 76 ASP A N 1
ATOM 581 C CA . ASP A 1 76 ? -0.507 -14.794 4.532 1.00 89.19 76 ASP A CA 1
ATOM 582 C C . ASP A 1 76 ? 0.190 -13.849 5.515 1.00 89.19 76 ASP A C 1
ATOM 584 O O . ASP A 1 76 ? -0.138 -13.814 6.700 1.00 89.19 76 ASP A O 1
ATOM 588 N N . VAL A 1 77 ? 1.141 -13.047 5.030 1.00 89.94 77 VAL A N 1
ATOM 589 C CA . VAL A 1 77 ? 1.826 -12.039 5.849 1.00 89.94 77 VAL A CA 1
ATOM 590 C C . VAL A 1 77 ? 0.858 -10.909 6.188 1.00 89.94 77 VAL A C 1
ATOM 592 O O . VAL A 1 77 ? 0.768 -10.518 7.348 1.00 89.94 77 VAL A O 1
ATOM 595 N N . VAL A 1 78 ? 0.071 -10.439 5.214 1.00 90.38 78 VAL A N 1
ATOM 596 C CA . VAL A 1 78 ? -0.980 -9.433 5.434 1.00 90.38 78 VAL A CA 1
ATOM 597 C C . VAL A 1 78 ? -1.941 -9.882 6.530 1.00 90.38 78 VAL A C 1
ATOM 599 O O . VAL A 1 78 ? -2.186 -9.120 7.463 1.00 90.38 78 VAL A O 1
ATOM 602 N N . ALA A 1 79 ? -2.429 -11.125 6.465 1.00 88.94 79 ALA A N 1
ATOM 603 C CA . ALA A 1 79 ? -3.343 -11.684 7.460 1.00 88.94 79 ALA A CA 1
ATOM 604 C C . ALA A 1 79 ? -2.760 -11.640 8.886 1.00 88.94 79 ALA A C 1
ATOM 606 O O . ALA A 1 79 ? -3.480 -11.339 9.837 1.00 88.94 79 ALA A O 1
ATOM 607 N N . LYS A 1 80 ? -1.445 -11.853 9.038 1.00 89.38 80 LYS A N 1
ATOM 608 C CA . LYS A 1 80 ? -0.756 -11.754 10.338 1.00 89.38 80 LYS A CA 1
ATOM 609 C C . LYS A 1 80 ? -0.701 -10.326 10.885 1.00 89.38 80 LYS A C 1
ATOM 611 O O . LYS A 1 80 ? -0.788 -10.153 12.095 1.00 89.38 80 LYS A O 1
ATOM 616 N N . PHE A 1 81 ? -0.566 -9.314 10.025 1.00 88.88 81 PHE A N 1
ATOM 617 C CA . PHE A 1 81 ? -0.525 -7.909 10.454 1.00 88.88 81 PHE A CA 1
ATOM 618 C C . PHE A 1 81 ? -1.907 -7.358 10.806 1.00 88.88 81 PHE A C 1
ATOM 620 O O . PHE A 1 81 ? -2.055 -6.618 11.775 1.00 88.88 81 PHE A O 1
ATOM 627 N N . VAL A 1 82 ? -2.917 -7.686 10.002 1.00 89.12 82 VAL A N 1
ATOM 628 C CA . VAL A 1 82 ? -4.250 -7.073 10.111 1.00 89.12 82 VAL A CA 1
ATOM 629 C C . VAL A 1 82 ? -5.181 -7.825 11.069 1.00 89.12 82 VAL A C 1
ATOM 631 O O . VAL A 1 82 ? -6.207 -7.278 11.478 1.00 89.12 82 VAL A O 1
ATOM 634 N N . GLY A 1 83 ? -4.819 -9.048 11.473 1.00 85.62 83 GLY A N 1
ATOM 635 C CA . GLY A 1 83 ? -5.541 -9.838 12.469 1.00 85.62 83 GLY A CA 1
ATOM 636 C C . GLY A 1 83 ? -6.984 -10.121 12.049 1.00 85.62 83 GLY A C 1
ATOM 637 O O . GLY A 1 83 ? -7.229 -10.762 11.034 1.00 85.62 83 GLY A O 1
ATOM 638 N N . HIS A 1 84 ? -7.949 -9.622 12.827 1.00 85.38 84 HIS A N 1
ATOM 639 C CA . HIS A 1 84 ? -9.387 -9.829 12.591 1.00 85.38 84 HIS A CA 1
ATOM 640 C C . HIS A 1 84 ? -10.006 -8.903 11.532 1.00 85.38 84 HIS A C 1
ATOM 642 O O . HIS A 1 84 ? -11.211 -8.961 11.299 1.00 85.38 84 HIS A O 1
ATOM 648 N N . ARG A 1 85 ? -9.214 -8.028 10.908 1.00 89.75 85 ARG A N 1
ATOM 649 C CA . ARG A 1 85 ? -9.707 -7.087 9.898 1.00 89.75 85 ARG A CA 1
ATOM 650 C C . ARG A 1 85 ? -10.058 -7.775 8.592 1.00 89.75 85 ARG A C 1
ATOM 652 O O . ARG A 1 85 ? -9.433 -8.757 8.189 1.00 89.75 85 ARG A O 1
ATOM 659 N N . ARG A 1 86 ? -11.021 -7.199 7.875 1.00 89.62 86 ARG A N 1
ATOM 660 C CA . ARG A 1 86 ? -11.430 -7.703 6.568 1.00 89.62 86 ARG A CA 1
ATOM 661 C C . ARG A 1 86 ? -10.359 -7.405 5.525 1.00 89.62 86 ARG A C 1
ATOM 663 O O . ARG A 1 86 ? -10.030 -6.248 5.301 1.00 89.62 86 ARG A O 1
ATOM 670 N N . VAL A 1 87 ? -9.875 -8.441 4.847 1.00 91.75 87 VAL A N 1
ATOM 671 C CA . VAL A 1 87 ? -8.928 -8.321 3.729 1.00 91.75 87 VAL A CA 1
ATOM 672 C C . VAL A 1 87 ? -9.652 -8.642 2.430 1.00 91.75 87 VAL A C 1
ATOM 674 O O . VAL A 1 87 ? -10.048 -9.786 2.202 1.00 91.75 87 VAL A O 1
ATOM 677 N N . SER A 1 88 ? -9.814 -7.643 1.569 1.00 90.94 88 SER A N 1
ATOM 678 C CA . SER A 1 88 ? -10.397 -7.797 0.236 1.00 90.94 88 SER A CA 1
ATOM 679 C C . SER A 1 88 ? -9.313 -7.607 -0.816 1.00 90.94 88 SER A C 1
ATOM 681 O O . SER A 1 88 ? -8.658 -6.572 -0.846 1.00 90.94 88 SER A O 1
ATOM 683 N N . PHE A 1 89 ? -9.116 -8.586 -1.692 1.00 90.44 89 PHE A N 1
ATOM 684 C CA . PHE A 1 89 ? -8.217 -8.431 -2.835 1.00 90.44 89 PHE A CA 1
ATOM 685 C C . PHE A 1 89 ? -8.867 -7.514 -3.877 1.00 90.44 89 PHE A C 1
ATOM 687 O O . PHE A 1 89 ? -9.998 -7.764 -4.293 1.00 90.44 89 PHE A O 1
ATOM 694 N N . LEU A 1 90 ? -8.173 -6.445 -4.266 1.00 88.50 90 LEU A N 1
ATOM 695 C CA . LEU A 1 90 ? -8.650 -5.496 -5.277 1.00 88.50 90 LEU A CA 1
ATOM 696 C C . LEU A 1 90 ? -8.108 -5.808 -6.673 1.00 88.50 90 LEU A C 1
ATOM 698 O O . LEU A 1 90 ? -8.742 -5.468 -7.671 1.00 88.50 90 LEU A O 1
ATOM 702 N N . GLY A 1 91 ? -6.937 -6.433 -6.746 1.00 88.25 91 GLY A N 1
ATOM 703 C CA . GLY A 1 91 ? -6.273 -6.777 -7.993 1.00 88.25 91 GLY A CA 1
ATOM 704 C C . GLY A 1 91 ? -4.765 -6.842 -7.821 1.00 88.25 91 GLY A C 1
ATOM 705 O O . GLY A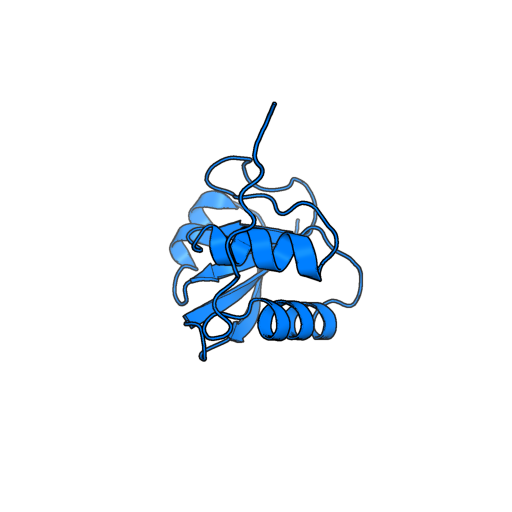 1 91 ? -4.235 -6.533 -6.757 1.00 88.25 91 GLY A O 1
ATOM 706 N N . ASP A 1 92 ? -4.080 -7.204 -8.892 1.00 89.75 92 ASP A N 1
ATOM 707 C CA . ASP A 1 92 ? -2.627 -7.261 -8.955 1.00 89.75 92 ASP A CA 1
ATOM 708 C C . ASP A 1 92 ? -2.064 -6.264 -9.979 1.00 89.75 92 ASP A C 1
ATOM 710 O O . ASP A 1 92 ? -2.770 -5.647 -10.791 1.00 89.75 92 ASP A O 1
ATOM 714 N N . PHE A 1 93 ? -0.749 -6.109 -9.922 1.00 87.00 93 PHE A N 1
ATOM 715 C CA . PHE A 1 93 ? 0.070 -5.477 -10.934 1.00 87.00 93 PHE A CA 1
ATOM 716 C C . PHE A 1 93 ? 1.244 -6.400 -11.261 1.00 87.00 93 PHE A C 1
ATOM 718 O O . PHE A 1 93 ? 2.380 -6.178 -10.829 1.00 87.00 93 PHE A O 1
ATOM 725 N N . ALA A 1 94 ? 0.959 -7.436 -12.055 1.00 82.94 94 ALA A N 1
ATOM 726 C CA . ALA A 1 94 ? 1.930 -8.439 -12.491 1.00 82.94 94 ALA A CA 1
ATOM 727 C C . ALA A 1 94 ? 3.243 -7.851 -13.044 1.00 82.94 94 ALA A C 1
ATOM 729 O O . ALA A 1 94 ? 4.315 -8.389 -12.780 1.00 82.94 94 ALA A O 1
ATOM 730 N N . ALA A 1 95 ? 3.194 -6.704 -13.734 1.00 82.25 95 ALA A N 1
ATOM 731 C CA . ALA A 1 95 ? 4.384 -6.055 -14.294 1.00 82.25 95 ALA A CA 1
ATOM 732 C C . ALA A 1 95 ? 5.440 -5.651 -13.242 1.00 82.25 95 ALA A C 1
ATOM 734 O O . ALA A 1 95 ? 6.605 -5.498 -13.594 1.00 82.25 95 ALA A O 1
ATOM 735 N N . GLN A 1 96 ? 5.057 -5.488 -11.968 1.00 82.00 96 GLN A N 1
ATOM 736 C CA . GLN A 1 96 ? 5.993 -5.265 -10.853 1.00 82.00 96 GLN A CA 1
ATOM 737 C C . GLN A 1 96 ? 5.840 -6.305 -9.731 1.00 82.00 96 GLN A C 1
ATOM 739 O O . GLN A 1 96 ? 6.380 -6.102 -8.649 1.00 82.00 96 GLN A O 1
ATOM 744 N N . ASN A 1 97 ? 5.137 -7.420 -9.977 1.00 88.88 97 ASN A N 1
ATOM 745 C CA . ASN A 1 97 ? 4.821 -8.439 -8.966 1.00 8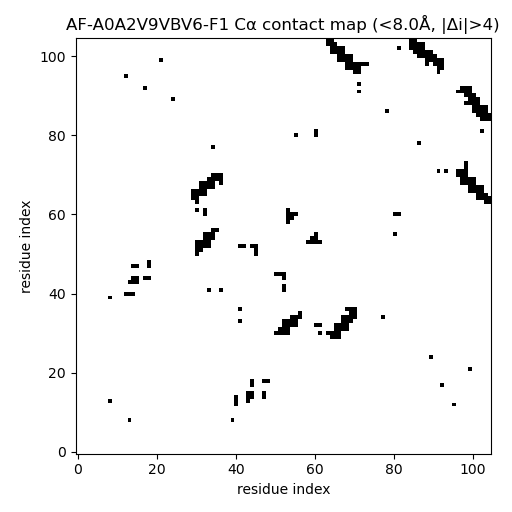8.88 97 ASN A CA 1
ATOM 746 C C . ASN A 1 97 ? 4.234 -7.830 -7.681 1.00 88.88 97 ASN A C 1
ATOM 748 O O . ASN A 1 97 ? 4.716 -8.102 -6.583 1.00 88.88 97 ASN A O 1
ATOM 752 N N . LEU A 1 98 ? 3.215 -6.980 -7.820 1.00 90.94 98 LEU A N 1
ATOM 753 C CA . LEU A 1 98 ? 2.530 -6.354 -6.688 1.00 90.94 98 LEU A CA 1
ATOM 754 C C . LEU A 1 98 ? 1.090 -6.839 -6.596 1.00 90.94 98 LEU A C 1
ATOM 756 O O . LEU A 1 98 ? 0.430 -6.989 -7.617 1.00 90.94 98 LEU A O 1
ATOM 760 N N . ASP A 1 99 ? 0.593 -6.976 -5.376 1.00 92.75 99 ASP A N 1
ATOM 761 C CA . ASP A 1 99 ? -0.814 -7.192 -5.076 1.00 92.75 99 ASP A CA 1
ATOM 762 C C . ASP A 1 99 ? -1.390 -5.976 -4.348 1.00 92.75 99 ASP A C 1
ATOM 764 O O . ASP A 1 99 ? -0.722 -5.316 -3.542 1.00 92.75 99 ASP A O 1
ATOM 768 N N . PHE A 1 100 ? -2.666 -5.707 -4.606 1.00 92.12 100 PHE A N 1
ATOM 769 C CA . PHE A 1 100 ? -3.437 -4.661 -3.957 1.00 92.12 100 PHE A CA 1
ATOM 770 C C . PHE A 1 100 ? -4.551 -5.267 -3.120 1.00 92.12 100 PHE A C 1
ATOM 772 O O . PHE A 1 100 ? -5.405 -6.019 -3.600 1.00 92.12 100 PHE A O 1
ATOM 779 N N . TYR A 1 101 ? -4.583 -4.860 -1.862 1.00 92.38 101 TYR A N 1
ATOM 780 C CA . TYR A 1 101 ? -5.598 -5.251 -0.908 1.00 92.38 101 TYR A CA 1
ATOM 781 C C . TYR A 1 101 ? -6.295 -4.014 -0.361 1.00 92.38 101 TYR A C 1
ATOM 783 O O . TYR A 1 101 ? -5.714 -2.942 -0.218 1.00 92.38 101 TYR A O 1
ATOM 791 N N . TRP A 1 102 ? -7.558 -4.180 -0.025 1.00 92.25 102 TRP A N 1
ATOM 792 C CA . TRP A 1 102 ? -8.311 -3.253 0.788 1.00 92.25 102 TRP A CA 1
ATOM 793 C C . TRP A 1 102 ? -8.515 -3.8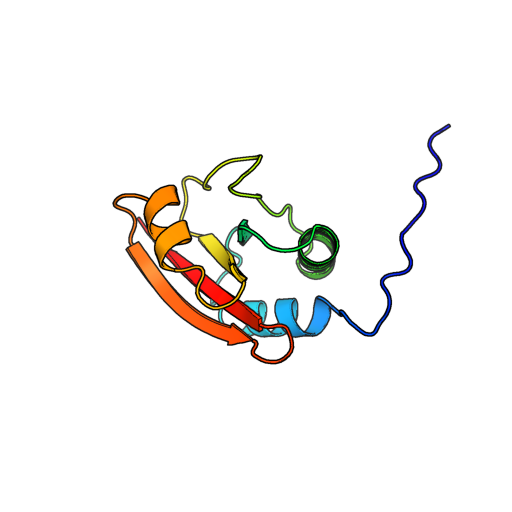74 2.159 1.00 92.25 102 TRP A C 1
ATOM 795 O O . TRP A 1 102 ? -8.945 -5.026 2.270 1.00 92.25 102 TRP A O 1
ATOM 805 N N . ILE A 1 103 ? -8.192 -3.107 3.192 1.00 91.88 103 ILE A N 1
ATOM 806 C CA . ILE A 1 103 ? -8.300 -3.526 4.579 1.00 91.88 103 ILE A CA 1
ATOM 807 C C . ILE A 1 103 ? -9.437 -2.745 5.220 1.00 91.88 103 ILE A C 1
ATOM 809 O O . ILE A 1 103 ? -9.350 -1.527 5.377 1.00 91.88 103 ILE A O 1
ATOM 813 N N . GLY A 1 104 ? -10.496 -3.465 5.571 1.00 89.56 104 GLY A N 1
ATOM 814 C CA . GLY A 1 104 ? -11.693 -2.950 6.220 1.00 89.56 104 GLY A CA 1
ATOM 815 C C . GLY A 1 104 ? -11.747 -3.262 7.708 1.00 89.56 104 GLY A C 1
ATOM 816 O O . GLY A 1 104 ? -10.970 -4.072 8.223 1.00 89.56 104 GLY A O 1
ATOM 817 N N . LYS A 1 105 ? -12.687 -2.607 8.390 1.00 80.06 105 LYS A N 1
ATOM 818 C CA . LYS A 1 105 ? -13.026 -2.910 9.782 1.00 80.06 105 LYS A CA 1
ATOM 819 C C . LYS A 1 105 ? -13.725 -4.262 9.909 1.00 80.06 105 LYS A C 1
ATOM 821 O O . LYS A 1 105 ? -14.445 -4.646 8.959 1.00 80.06 105 LYS A O 1
#

Mean predicted aligned error: 7.31 Å

Sequence (105 aa):
MIRIGSPVIDQTLSARPVARRLSSMEMKPLPLAVLGVPREMEFGLAFYRNQTISRYEMSGVPQGEHLLVTPAGARDVVAKFVGHRRVSFLGDFAAQNLDFYWIGK

Nearest PDB structures (foldseek):
  4n0b-assembly1_B  TM=5.643E-01  e=1.189E+00  Bacillus subtilis
  4tv7-assembly2_C  TM=5.656E-01  e=2.532E+00  Bacillus subtilis subsp. subtilis str. 168
  4aec-assembly1_B  TM=2.965E-01  e=6.515E+00  Arabidopsis thaliana

Radius of gyration: 13.64 Å; Cα contacts (8 Å, |Δi|>4): 157; chains: 1; bounding box: 37×37×28 Å

Foldseek 3Di:
DDPPPDPPLPPLPALQVVLVVVVVLDPDDFAEEEEADDVSNLVNNCVNSVHHYHYCVPRNDDPAWHKYKYAAPCVVVVCVRLPPWDWAWSAADVSNRMTMIITHD